Protein AF-A0A926ABP1-F1 (afdb_monomer_lite)

pLDDT: mean 72.6, std 22.2, range [27.14, 94.62]

Radius of gyration: 23.17 Å; chains: 1; bounding box: 33×65×59 Å

Sequence (121 aa):
MSLILIVIVRPTGSAVSLPTPEENACPCSASPLQTPPPAAAPPTAVPTPLPRVHDPVLAKEARVYYLFSTGRGITLHTSKDRVTWQRKGRVFAQPMPWTVAAIPGSTESYWAPDISFFNGK

Structure (mmCIF, N/CA/C/O backbone):
data_AF-A0A926ABP1-F1
#
_entry.id   AF-A0A926ABP1-F1
#
loop_
_atom_site.group_PDB
_atom_site.id
_atom_site.type_symbol
_atom_site.label_atom_id
_atom_site.label_alt_id
_atom_site.label_comp_id
_atom_site.label_asym_id
_atom_site.label_entity_id
_atom_site.label_seq_id
_atom_site.pdbx_PDB_ins_code
_atom_site.Cartn_x
_atom_site.Cartn_y
_atom_site.Cartn_z
_atom_site.occupancy
_atom_site.B_iso_or_equiv
_atom_site.auth_seq_id
_atom_site.auth_comp_id
_atom_site.auth_asym_id
_atom_site.auth_atom_id
_atom_site.pdbx_PDB_model_num
ATOM 1 N N . MET A 1 1 ? -10.493 20.189 -2.990 1.00 33.34 1 MET A N 1
ATOM 2 C CA . MET A 1 1 ? -9.545 19.099 -3.304 1.00 33.34 1 MET A CA 1
ATOM 3 C C . MET A 1 1 ? -9.909 17.893 -2.457 1.00 33.34 1 MET A C 1
ATOM 5 O O . MET A 1 1 ? -9.994 18.031 -1.245 1.00 33.34 1 MET A O 1
ATOM 9 N N . SER A 1 2 ? -10.241 16.782 -3.110 1.00 30.70 2 SER A N 1
ATOM 10 C CA . SER A 1 2 ? -10.969 15.645 -2.541 1.00 30.70 2 SER A CA 1
ATOM 11 C C . SER A 1 2 ? -10.220 14.906 -1.435 1.00 30.70 2 SER A C 1
ATOM 13 O O . SER A 1 2 ? -9.111 14.422 -1.634 1.00 30.70 2 SER A O 1
ATOM 15 N N . LEU A 1 3 ? -10.891 14.770 -0.293 1.00 29.11 3 LEU A N 1
ATOM 16 C CA . LEU A 1 3 ? -10.605 13.777 0.732 1.00 29.11 3 LEU A CA 1
ATOM 17 C C . LEU A 1 3 ? -11.424 12.527 0.372 1.00 29.11 3 LEU A C 1
ATOM 19 O O . LEU A 1 3 ? -12.650 12.577 0.430 1.00 29.11 3 LEU A O 1
ATOM 23 N N . ILE A 1 4 ? -10.782 11.427 -0.021 1.00 27.14 4 ILE A N 1
ATOM 24 C CA . ILE A 1 4 ? -11.450 10.121 -0.128 1.00 27.14 4 ILE A CA 1
ATOM 25 C C . ILE A 1 4 ? -10.743 9.180 0.843 1.00 27.14 4 ILE A C 1
ATOM 27 O O . ILE A 1 4 ? -9.696 8.614 0.558 1.00 27.14 4 ILE A O 1
ATOM 31 N N . LEU A 1 5 ? -11.319 9.086 2.039 1.00 30.33 5 LEU A N 1
ATOM 32 C CA . LEU A 1 5 ? -11.026 8.077 3.047 1.00 30.33 5 LEU A CA 1
ATOM 33 C C . LEU A 1 5 ? -12.201 7.097 3.021 1.00 30.33 5 LEU A C 1
ATOM 35 O O . LEU A 1 5 ? -13.299 7.476 3.425 1.00 30.33 5 LEU A O 1
ATOM 39 N N . ILE A 1 6 ? -11.999 5.857 2.574 1.00 38.88 6 ILE A N 1
ATOM 40 C CA . ILE A 1 6 ? -13.037 4.819 2.670 1.00 38.88 6 ILE A CA 1
ATOM 41 C C . ILE A 1 6 ? -12.504 3.666 3.518 1.00 38.88 6 ILE A C 1
ATOM 43 O O . ILE A 1 6 ? -11.770 2.794 3.068 1.00 38.88 6 ILE A O 1
ATOM 47 N N . VAL A 1 7 ? -12.888 3.701 4.795 1.00 44.06 7 VAL A N 1
ATOM 48 C CA . VAL A 1 7 ? -12.707 2.631 5.780 1.00 44.06 7 VAL A CA 1
ATOM 49 C C . VAL A 1 7 ? -13.959 1.759 5.752 1.00 44.06 7 VAL A C 1
ATOM 51 O O . VAL A 1 7 ? -15.045 2.267 6.020 1.00 44.06 7 VAL A O 1
ATOM 54 N N . ILE A 1 8 ? -13.832 0.449 5.519 1.00 43.53 8 ILE A N 1
ATOM 55 C CA . ILE A 1 8 ? -14.930 -0.500 5.764 1.00 43.53 8 ILE A CA 1
ATOM 56 C C . ILE A 1 8 ? -14.444 -1.606 6.704 1.00 43.53 8 ILE A C 1
ATOM 58 O O . ILE A 1 8 ? -13.475 -2.308 6.440 1.00 43.53 8 ILE A O 1
ATOM 62 N N . VAL A 1 9 ? -15.122 -1.704 7.849 1.00 37.72 9 VAL A N 1
ATOM 63 C CA . VAL A 1 9 ? -14.921 -2.681 8.925 1.00 37.72 9 VAL A CA 1
ATOM 64 C C . VAL A 1 9 ? -15.825 -3.887 8.665 1.00 37.72 9 VAL A C 1
ATOM 66 O O . VAL A 1 9 ? -17.013 -3.706 8.412 1.00 37.72 9 VAL A O 1
ATOM 69 N N . ARG A 1 10 ? -15.319 -5.114 8.836 1.00 39.62 10 ARG A N 1
ATOM 70 C CA . ARG A 1 10 ? -16.169 -6.285 9.107 1.00 39.62 10 ARG A CA 1
ATOM 71 C C . ARG A 1 10 ? -15.752 -6.974 10.409 1.00 39.62 10 ARG A C 1
ATOM 73 O O . ARG A 1 10 ? -14.564 -7.253 10.578 1.00 39.62 10 ARG A O 1
ATOM 80 N N . PRO A 1 11 ? -16.694 -7.249 11.329 1.00 43.41 11 PRO A N 1
ATOM 81 C CA . PRO A 1 11 ? -1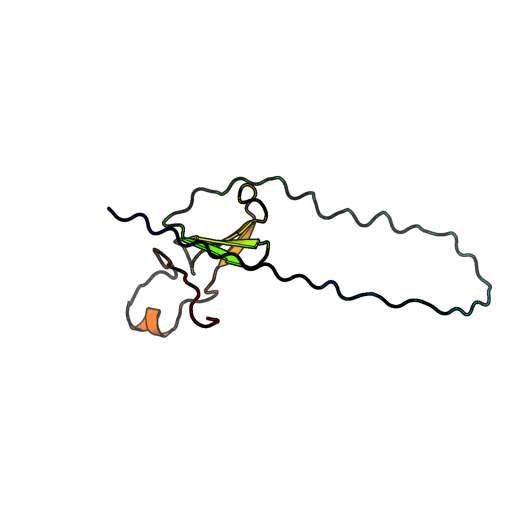6.486 -8.142 12.453 1.00 43.41 11 PRO A CA 1
ATOM 82 C C . PRO A 1 11 ? -17.096 -9.512 12.136 1.00 43.41 11 PRO A C 1
ATOM 84 O O . PRO A 1 11 ? -18.292 -9.610 11.895 1.00 43.41 11 PRO A O 1
ATOM 87 N N . THR A 1 12 ? -16.310 -10.580 12.213 1.00 40.66 12 THR A N 1
ATOM 88 C CA . THR A 1 12 ? -16.870 -11.919 12.433 1.00 40.66 12 THR A CA 1
ATOM 89 C C . THR A 1 12 ? -15.817 -12.772 13.117 1.00 40.66 12 THR A C 1
ATOM 91 O O . THR A 1 12 ? -14.788 -13.114 12.540 1.00 40.66 12 THR A O 1
ATOM 94 N N . GLY A 1 13 ? -16.044 -13.017 14.406 1.00 43.91 13 GLY A N 1
ATOM 95 C CA . GLY A 1 13 ? -15.305 -14.007 15.171 1.00 43.91 13 GLY A CA 1
ATOM 96 C C . GLY A 1 13 ? -15.822 -15.412 14.887 1.00 43.91 13 GLY A C 1
ATOM 97 O O . GLY A 1 13 ? -16.958 -15.570 14.456 1.00 43.91 13 GLY A O 1
ATOM 98 N N . SER A 1 14 ? -14.968 -16.394 15.165 1.00 35.47 14 SER A N 1
ATOM 99 C CA . SER A 1 14 ? -15.327 -17.697 15.731 1.00 35.47 14 SER A CA 1
ATOM 100 C C . SER A 1 14 ? -14.038 -18.366 16.202 1.00 35.47 14 SER A C 1
ATOM 102 O O . SER A 1 14 ? -13.133 -18.623 15.411 1.00 35.47 14 SER A O 1
ATOM 104 N N . ALA A 1 15 ? -13.931 -18.565 17.515 1.00 39.44 15 ALA A N 1
ATOM 105 C CA . ALA A 1 15 ? -12.878 -19.348 18.141 1.00 39.44 15 ALA A CA 1
ATOM 106 C C . ALA A 1 15 ? -13.201 -20.837 17.958 1.00 39.44 15 ALA A C 1
ATOM 108 O O . ALA A 1 15 ? -14.320 -21.261 18.241 1.00 39.44 15 ALA A O 1
ATOM 109 N N . VAL A 1 16 ? -12.233 -21.617 17.480 1.00 36.91 16 VAL A N 1
ATOM 110 C CA . VAL A 1 16 ? -12.331 -23.079 17.401 1.00 36.91 16 VAL A CA 1
ATOM 111 C C . VAL A 1 16 ? -11.799 -23.662 18.709 1.00 36.91 16 VAL A C 1
ATOM 113 O O . VAL A 1 16 ? -10.694 -23.336 19.138 1.00 36.91 16 VAL A O 1
ATOM 116 N N . SER A 1 17 ? -12.640 -24.471 19.353 1.00 35.88 17 SER A N 1
ATOM 117 C CA . SER A 1 17 ? -12.419 -25.122 20.646 1.00 35.88 17 SER A CA 1
ATOM 118 C C . SER A 1 17 ? -11.407 -26.271 20.548 1.00 35.88 17 SER A C 1
ATOM 120 O O . SER A 1 17 ? -11.391 -27.004 19.561 1.00 35.88 17 SER A O 1
ATOM 122 N N . LEU A 1 18 ? -10.595 -26.439 21.594 1.00 40.06 18 LEU A N 1
ATOM 123 C CA . LEU A 1 18 ? -9.693 -27.577 21.816 1.00 40.06 18 LEU A CA 1
ATOM 124 C C . LEU A 1 18 ? -10.473 -28.797 22.344 1.00 40.06 18 LEU A C 1
ATOM 126 O O . LEU A 1 18 ? -11.412 -28.599 23.118 1.00 40.06 18 LEU A O 1
ATOM 130 N N . PRO A 1 19 ? -10.040 -30.035 22.047 1.00 42.44 19 PRO A N 1
ATOM 131 C CA . PRO A 1 19 ? -10.367 -31.193 22.871 1.00 42.44 19 PRO A CA 1
ATOM 132 C C . PRO A 1 19 ? -9.176 -31.663 23.734 1.00 42.44 19 PRO A C 1
ATOM 134 O O . PRO A 1 19 ? -8.045 -31.789 23.267 1.00 42.44 19 PRO A O 1
ATOM 137 N N . THR A 1 20 ? -9.482 -31.984 24.988 1.00 38.34 20 THR A N 1
ATOM 138 C CA . THR A 1 20 ? -8.808 -32.939 25.898 1.00 38.34 20 THR A CA 1
ATOM 139 C C . THR A 1 20 ? -9.923 -33.856 26.443 1.00 38.34 20 THR A C 1
ATOM 141 O O . THR A 1 20 ? -11.088 -33.472 26.290 1.00 38.34 20 THR A O 1
ATOM 144 N N . PRO A 1 21 ? -9.669 -34.969 27.166 1.00 64.75 21 PRO A N 1
ATOM 145 C CA . PRO A 1 21 ? -8.420 -35.694 27.478 1.00 64.75 21 PRO A CA 1
ATOM 146 C C . PRO A 1 21 ? -8.552 -37.241 27.331 1.00 64.75 21 PRO A C 1
ATOM 148 O O . PRO A 1 21 ? -9.632 -37.736 27.052 1.00 64.75 21 PRO A O 1
ATOM 151 N N . GLU A 1 22 ? -7.465 -37.995 27.543 1.00 45.12 22 GLU A N 1
ATOM 152 C CA . GLU A 1 22 ? -7.414 -39.297 28.270 1.00 45.12 22 GLU A CA 1
ATOM 153 C C . GLU A 1 22 ? -5.966 -39.822 28.196 1.00 45.12 22 GLU A C 1
ATOM 155 O O . GLU A 1 22 ? -5.408 -39.970 27.113 1.00 45.12 22 GLU A O 1
ATOM 160 N N . GLU A 1 23 ? -5.189 -39.809 29.280 1.00 53.03 23 GLU A N 1
ATOM 161 C CA . GLU A 1 23 ? -5.156 -40.785 30.387 1.00 53.03 23 GLU A CA 1
ATOM 162 C C . GLU A 1 23 ? -4.665 -42.180 29.958 1.00 53.03 23 GLU A C 1
ATOM 164 O O . GLU A 1 23 ? -5.402 -42.980 29.400 1.00 53.03 23 GLU A O 1
ATOM 169 N N . ASN A 1 24 ? -3.383 -42.461 30.229 1.00 47.91 24 ASN A N 1
ATOM 170 C CA . ASN A 1 24 ? -2.931 -43.727 30.815 1.00 47.91 24 ASN A CA 1
ATOM 171 C C . ASN A 1 24 ? -1.453 -43.621 31.218 1.00 47.91 24 ASN A C 1
ATOM 173 O O . ASN A 1 24 ? -0.567 -43.392 30.395 1.00 47.91 24 ASN A O 1
ATOM 177 N N . ALA A 1 25 ? -1.204 -43.768 32.517 1.00 47.66 25 ALA A N 1
ATOM 178 C CA . ALA A 1 25 ? 0.112 -43.762 33.141 1.00 47.66 25 ALA A CA 1
ATOM 179 C C . ALA A 1 25 ? 0.621 -45.193 33.377 1.00 47.66 25 ALA A C 1
ATOM 181 O O . ALA A 1 25 ? -0.161 -46.073 33.726 1.00 47.66 25 ALA A O 1
ATOM 182 N N . CYS A 1 26 ? 1.941 -45.398 33.306 1.00 35.44 26 CYS A N 1
ATOM 183 C CA . CYS A 1 26 ? 2.683 -46.291 34.207 1.00 35.44 26 CYS A CA 1
ATOM 184 C C . CYS A 1 26 ? 4.193 -45.955 34.189 1.00 35.44 26 CYS A C 1
ATOM 186 O O . CYS A 1 26 ? 4.663 -45.341 33.231 1.00 35.44 26 CYS A O 1
ATOM 188 N N . PRO A 1 27 ? 4.938 -46.257 35.271 1.00 65.12 27 PRO A N 1
ATOM 189 C CA . PRO A 1 27 ? 5.978 -45.379 35.809 1.00 65.12 27 PRO A CA 1
ATOM 190 C C . PRO A 1 27 ? 7.403 -45.942 35.636 1.00 65.12 27 PRO A C 1
ATOM 192 O O . PRO A 1 27 ? 7.587 -47.005 35.056 1.00 65.12 27 PRO A O 1
ATOM 195 N N . CYS A 1 28 ? 8.387 -45.225 36.200 1.00 31.19 28 CYS A N 1
ATOM 196 C CA . CYS A 1 28 ? 9.825 -45.544 36.317 1.00 31.19 28 CYS A CA 1
ATOM 197 C C . CYS A 1 28 ? 10.741 -44.881 35.276 1.00 31.19 28 CYS A C 1
ATOM 199 O O . CYS A 1 28 ? 11.188 -45.503 34.323 1.00 31.19 28 CYS A O 1
ATOM 201 N N . SER A 1 29 ? 11.099 -43.619 35.522 1.00 46.38 29 SER A N 1
ATOM 202 C CA . SER A 1 29 ? 12.488 -43.223 35.811 1.00 46.38 29 SER A CA 1
ATOM 203 C C . SER A 1 29 ? 12.510 -41.709 36.036 1.00 46.38 29 SER A C 1
ATOM 205 O O . SER A 1 29 ? 12.311 -40.923 35.111 1.00 46.38 29 SER A O 1
ATOM 207 N N . ALA A 1 30 ? 12.665 -41.287 37.290 1.00 52.59 30 ALA A N 1
ATOM 208 C CA . ALA A 1 30 ? 12.714 -39.877 37.654 1.00 52.59 30 ALA A CA 1
ATOM 209 C C . ALA A 1 30 ? 14.091 -39.294 37.296 1.00 52.59 30 ALA A C 1
ATOM 211 O O . ALA A 1 30 ? 14.996 -39.260 38.128 1.00 52.59 30 ALA A O 1
ATOM 212 N N . SE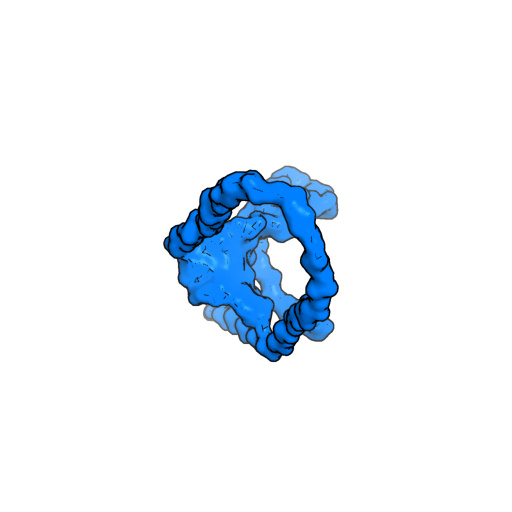R A 1 31 ? 14.244 -38.819 36.059 1.00 54.41 31 SER A N 1
ATOM 213 C CA . SER A 1 31 ? 15.266 -37.817 35.747 1.00 54.41 31 SER A CA 1
ATOM 214 C C . SER A 1 31 ? 14.839 -36.491 36.383 1.00 54.41 31 SER A C 1
ATOM 216 O O . SER A 1 31 ? 13.677 -36.106 36.225 1.00 54.41 31 SER A O 1
ATOM 218 N N . PRO A 1 32 ? 15.719 -35.774 37.105 1.00 48.28 32 PRO A N 1
ATOM 219 C CA . PRO A 1 32 ? 15.364 -34.469 37.642 1.00 48.28 32 PRO A CA 1
ATOM 220 C C . PRO A 1 32 ? 14.916 -33.548 36.502 1.00 48.28 32 PRO A C 1
ATOM 222 O O . PRO A 1 32 ? 15.598 -33.410 35.486 1.00 48.28 32 PRO A O 1
ATOM 225 N N . LEU A 1 33 ? 13.738 -32.951 36.692 1.00 42.28 33 LEU A N 1
ATOM 226 C CA . LEU A 1 33 ? 13.119 -31.949 35.833 1.00 42.28 33 LEU A CA 1
ATOM 227 C C . LEU A 1 33 ? 14.112 -30.813 35.555 1.00 42.28 33 LEU A C 1
ATOM 229 O O . LEU A 1 33 ? 14.271 -29.903 36.366 1.00 42.28 33 LEU A O 1
ATOM 233 N N . GLN A 1 34 ? 14.750 -30.825 34.386 1.00 43.97 34 GLN A N 1
ATOM 234 C CA . GLN A 1 34 ? 15.174 -29.572 33.777 1.00 43.97 34 GLN A CA 1
ATOM 235 C C . GLN A 1 34 ? 13.912 -28.926 33.227 1.00 43.97 34 GLN A C 1
ATOM 237 O O . GLN A 1 34 ? 13.438 -29.271 32.146 1.00 43.97 34 GLN A O 1
ATOM 242 N N . THR A 1 35 ? 13.339 -28.008 34.001 1.00 50.59 35 THR A N 1
ATOM 243 C CA . THR A 1 35 ? 12.401 -27.034 33.456 1.00 50.59 35 THR A CA 1
ATOM 244 C C . THR A 1 35 ? 13.114 -26.373 32.276 1.00 50.59 35 THR A C 1
ATOM 246 O O . THR A 1 35 ? 14.180 -25.785 32.493 1.00 50.59 35 THR A O 1
ATOM 249 N N . PRO A 1 36 ? 12.607 -26.477 31.032 1.00 58.78 36 PRO A N 1
ATOM 250 C CA . PRO A 1 36 ? 13.148 -25.659 29.965 1.00 58.78 36 PRO A CA 1
ATOM 251 C C . PRO A 1 36 ? 13.051 -24.206 30.447 1.00 58.78 36 PRO A C 1
ATOM 253 O O . PRO A 1 36 ? 11.992 -23.822 30.959 1.00 58.78 36 PRO A O 1
ATOM 256 N N . PRO A 1 37 ? 14.133 -23.407 30.372 1.00 59.91 37 PRO A N 1
ATOM 257 C CA . PRO A 1 37 ? 14.051 -21.990 30.694 1.00 59.91 37 PRO A CA 1
ATOM 258 C C . PRO A 1 37 ? 12.845 -21.416 29.947 1.00 59.91 37 PRO A C 1
ATOM 260 O O . PRO A 1 37 ? 12.637 -21.809 28.793 1.00 59.91 37 PRO A O 1
ATOM 263 N N . PRO A 1 38 ? 12.015 -20.570 30.589 1.00 62.38 38 PRO A N 1
ATOM 264 C CA . PRO A 1 38 ? 10.826 -20.031 29.950 1.00 62.38 38 PRO A CA 1
ATOM 265 C C . PRO A 1 38 ? 11.260 -19.492 28.596 1.00 62.38 38 PRO A C 1
ATOM 267 O O . PRO A 1 38 ? 12.126 -18.616 28.545 1.00 62.38 38 PRO A O 1
ATOM 270 N N . ALA A 1 39 ? 10.744 -20.101 27.521 1.00 62.12 39 ALA A N 1
ATOM 271 C CA . ALA A 1 39 ? 11.019 -19.672 26.163 1.00 62.12 39 ALA A CA 1
ATOM 272 C C . ALA A 1 39 ? 10.809 -18.166 26.167 1.00 62.12 39 ALA A C 1
ATOM 274 O O . ALA A 1 39 ? 9.702 -17.711 26.468 1.00 62.12 39 ALA A O 1
ATOM 275 N N . ALA A 1 40 ? 11.906 -17.425 25.992 1.00 54.66 40 ALA A N 1
ATOM 276 C CA . ALA A 1 40 ? 11.906 -15.985 26.121 1.00 54.66 40 ALA A CA 1
ATOM 277 C C . ALA A 1 40 ? 10.726 -15.478 25.301 1.00 54.66 40 ALA A C 1
ATOM 279 O O . ALA A 1 40 ? 10.645 -15.751 24.099 1.00 54.66 40 ALA A O 1
ATOM 280 N N . ALA A 1 41 ? 9.769 -14.838 25.979 1.00 52.09 41 ALA A N 1
ATOM 281 C CA . ALA A 1 41 ? 8.652 -14.210 25.305 1.00 52.09 41 ALA A CA 1
ATOM 282 C C . ALA A 1 41 ? 9.240 -13.398 24.140 1.00 52.09 41 ALA A C 1
ATOM 284 O O . ALA A 1 41 ? 10.272 -12.743 24.345 1.00 52.09 41 ALA A O 1
ATOM 285 N N . PRO A 1 42 ? 8.667 -13.479 22.922 1.00 62.31 42 PRO A N 1
ATOM 286 C CA . PRO A 1 42 ? 9.176 -12.701 21.801 1.00 62.31 42 PRO A CA 1
ATOM 287 C C . PRO A 1 42 ? 9.334 -11.258 22.284 1.00 62.31 42 PRO A C 1
ATOM 289 O O . PRO A 1 42 ? 8.436 -10.787 22.992 1.00 62.31 42 PRO A O 1
ATOM 292 N N . PRO A 1 43 ? 10.470 -10.596 21.987 1.00 56.56 43 PRO A N 1
ATOM 293 C CA . PRO A 1 43 ? 10.777 -9.286 22.540 1.00 56.56 43 PRO A CA 1
ATOM 294 C C . PRO A 1 43 ? 9.546 -8.416 22.369 1.00 56.56 43 PRO A C 1
ATOM 296 O O . PRO A 1 43 ? 9.043 -8.290 21.248 1.00 56.56 43 PRO A O 1
ATOM 299 N N . THR A 1 44 ? 9.015 -7.915 23.489 1.00 54.91 44 THR A N 1
ATOM 300 C CA . THR A 1 44 ? 7.849 -7.038 23.512 1.00 54.91 44 THR A CA 1
ATOM 301 C C . THR A 1 44 ? 8.071 -5.997 22.433 1.00 54.91 44 THR A C 1
ATOM 303 O O . THR A 1 44 ? 9.000 -5.198 22.542 1.00 54.91 44 THR A O 1
ATOM 306 N N . ALA A 1 45 ? 7.309 -6.093 21.339 1.00 56.69 45 ALA A N 1
ATOM 307 C CA . ALA A 1 45 ? 7.523 -5.255 20.175 1.00 56.69 45 ALA A CA 1
ATOM 308 C C . ALA A 1 45 ? 7.400 -3.810 20.651 1.00 56.69 45 ALA A C 1
ATOM 310 O O . ALA A 1 45 ? 6.311 -3.383 21.036 1.00 56.69 45 ALA A O 1
ATOM 311 N N . VAL A 1 46 ? 8.530 -3.101 20.704 1.00 60.75 46 VAL A N 1
ATOM 312 C CA . VAL A 1 46 ? 8.565 -1.704 21.129 1.00 60.75 46 VAL A CA 1
ATOM 313 C C . VAL A 1 46 ? 7.537 -0.965 20.274 1.00 60.75 46 VAL A C 1
ATOM 315 O O . VAL A 1 46 ? 7.571 -1.141 19.047 1.00 60.75 46 VAL A O 1
ATOM 318 N N . PRO A 1 47 ? 6.606 -0.193 20.873 1.00 61.94 47 PRO A N 1
ATOM 319 C CA . PRO A 1 47 ? 5.636 0.581 20.117 1.00 61.94 47 PRO A CA 1
ATOM 320 C C . PRO A 1 47 ? 6.399 1.481 19.152 1.00 61.94 47 PRO A C 1
ATOM 322 O O . PRO A 1 47 ? 7.022 2.456 19.560 1.00 61.94 47 PRO A O 1
ATOM 325 N N . THR A 1 48 ? 6.446 1.089 17.882 1.00 73.56 48 THR A N 1
ATOM 326 C CA . THR A 1 48 ? 7.204 1.800 16.861 1.00 73.56 48 THR A CA 1
ATOM 327 C C . THR A 1 48 ? 6.221 2.718 16.150 1.00 73.56 48 THR A C 1
ATOM 329 O O . THR A 1 48 ? 5.291 2.213 15.506 1.00 73.56 48 THR A O 1
ATOM 332 N N . PRO A 1 49 ? 6.375 4.049 16.283 1.00 82.06 49 PRO A N 1
ATOM 333 C CA . PRO A 1 49 ? 5.588 4.995 15.510 1.00 82.06 49 PRO A CA 1
ATOM 334 C C . PRO A 1 49 ? 5.767 4.720 14.019 1.00 82.06 49 PRO A C 1
ATOM 336 O O . PRO A 1 49 ? 6.830 4.268 13.586 1.00 82.06 49 PRO A O 1
ATOM 339 N N . LEU A 1 50 ? 4.738 5.003 13.220 1.00 83.94 50 LEU A N 1
ATOM 340 C CA . LEU A 1 50 ? 4.849 4.865 11.772 1.00 83.94 50 LEU A CA 1
ATOM 341 C C . LEU A 1 50 ? 6.010 5.743 11.263 1.00 83.94 50 LEU A C 1
ATOM 343 O O . LEU A 1 50 ? 6.009 6.947 11.536 1.00 83.94 50 LEU A O 1
ATOM 347 N N . PRO A 1 51 ? 6.989 5.189 10.522 1.00 82.94 51 PRO A N 1
ATOM 348 C CA . PRO A 1 51 ? 8.000 6.011 9.871 1.00 82.94 51 PRO A CA 1
ATOM 349 C C . PRO A 1 51 ? 7.341 6.943 8.846 1.00 82.94 51 PRO A C 1
ATOM 351 O O . PRO A 1 51 ? 6.212 6.720 8.413 1.00 82.94 51 PRO A O 1
ATOM 354 N N . ARG A 1 52 ? 8.045 7.995 8.419 1.00 86.75 52 ARG A N 1
ATOM 355 C CA . ARG A 1 52 ? 7.542 8.889 7.365 1.00 86.75 52 ARG A CA 1
ATOM 356 C C . ARG A 1 52 ? 7.218 8.072 6.105 1.00 86.75 52 ARG A C 1
ATOM 358 O O . ARG A 1 52 ? 8.105 7.441 5.536 1.00 86.75 52 ARG A O 1
ATOM 365 N N . VAL A 1 53 ? 5.955 8.096 5.685 1.00 90.38 53 VAL A N 1
ATOM 366 C CA . VAL A 1 53 ? 5.453 7.429 4.474 1.00 90.38 53 VAL A CA 1
ATOM 367 C C . VAL A 1 53 ? 4.984 8.463 3.453 1.00 90.38 53 VAL A C 1
ATOM 369 O O . VAL A 1 53 ? 4.530 9.542 3.829 1.00 90.38 53 VAL A O 1
ATOM 372 N N . HIS A 1 54 ? 5.083 8.116 2.171 1.00 92.44 54 HIS A N 1
ATOM 373 C CA . HIS A 1 54 ? 4.573 8.913 1.055 1.00 92.44 54 HIS A CA 1
ATOM 374 C C . HIS A 1 54 ? 3.359 8.225 0.430 1.00 92.44 54 HIS A C 1
ATOM 376 O O . HIS A 1 54 ? 3.355 7.001 0.296 1.00 92.44 54 HIS A O 1
ATOM 382 N N . ASP A 1 55 ? 2.346 9.023 0.092 1.00 92.56 55 ASP A N 1
ATOM 383 C CA . ASP A 1 55 ? 1.079 8.603 -0.523 1.00 92.56 55 ASP A CA 1
ATOM 384 C C . ASP A 1 55 ? 0.440 7.387 0.174 1.00 92.56 55 ASP A C 1
ATOM 386 O O . ASP A 1 55 ? 0.346 6.302 -0.406 1.00 92.56 55 ASP A O 1
ATOM 390 N N . PRO A 1 56 ? 0.073 7.516 1.464 1.00 92.62 56 PRO A N 1
ATOM 391 C CA . PRO A 1 56 ? -0.509 6.411 2.204 1.00 92.62 56 PRO A CA 1
ATOM 392 C C . PRO A 1 56 ? -1.945 6.127 1.763 1.00 92.62 56 PRO A C 1
ATOM 394 O O . PRO A 1 56 ? -2.778 7.032 1.711 1.00 92.62 56 PRO A O 1
ATOM 397 N N . VAL A 1 57 ? -2.260 4.846 1.606 1.00 93.94 57 VAL A N 1
ATOM 398 C CA . VAL A 1 57 ? -3.635 4.343 1.572 1.00 93.94 57 VAL A CA 1
ATOM 399 C C . VAL A 1 57 ? -3.822 3.275 2.645 1.00 93.94 57 VAL A C 1
ATOM 401 O O . VAL A 1 57 ? -2.898 2.524 2.973 1.00 93.94 57 VAL A O 1
ATOM 404 N N . LEU A 1 58 ? -5.013 3.232 3.240 1.00 93.38 58 LEU A N 1
ATOM 405 C CA . LEU A 1 58 ? -5.313 2.396 4.394 1.00 93.38 58 LEU A CA 1
ATOM 406 C C . LEU A 1 58 ? -6.490 1.464 4.111 1.00 93.38 58 LEU A C 1
ATOM 408 O O . LEU A 1 58 ? -7.574 1.922 3.764 1.00 93.38 58 LEU A O 1
ATOM 412 N N . ALA A 1 59 ? -6.300 0.177 4.379 1.00 93.25 59 ALA A N 1
ATOM 413 C CA . ALA A 1 59 ? -7.364 -0.814 4.454 1.00 93.25 59 ALA A CA 1
ATOM 414 C C . ALA A 1 59 ? -7.429 -1.424 5.857 1.00 93.25 59 ALA A C 1
ATOM 416 O O . ALA A 1 59 ? -6.474 -1.374 6.638 1.00 93.25 59 ALA A O 1
ATOM 417 N N . LYS A 1 60 ? -8.570 -2.019 6.194 1.00 92.38 60 LYS A N 1
ATOM 418 C CA . LYS A 1 60 ? -8.743 -2.755 7.443 1.00 92.38 60 LYS A CA 1
ATOM 419 C C . LYS A 1 60 ? -9.414 -4.084 7.153 1.00 92.38 60 LYS A C 1
ATOM 421 O O . LYS A 1 60 ? -10.520 -4.111 6.627 1.00 92.38 60 LYS A O 1
ATOM 426 N N . GLU A 1 61 ? -8.781 -5.163 7.585 1.00 91.56 61 GLU A N 1
ATOM 427 C CA . GLU A 1 61 ? -9.367 -6.497 7.567 1.00 91.56 61 GLU A CA 1
ATOM 428 C C . GLU A 1 61 ? -9.440 -7.018 9.005 1.00 91.56 61 GLU A C 1
ATOM 430 O O . GLU A 1 61 ? -8.447 -7.051 9.737 1.00 91.56 61 GLU A O 1
ATOM 435 N N . ALA A 1 62 ? -10.651 -7.365 9.448 1.00 89.69 62 ALA A N 1
ATOM 436 C CA . ALA A 1 62 ? -10.947 -7.767 10.822 1.00 89.69 62 ALA A CA 1
ATOM 437 C C . ALA A 1 62 ? -10.381 -6.789 11.882 1.00 89.69 62 ALA A C 1
ATOM 439 O O . ALA A 1 62 ? -10.909 -5.690 12.080 1.00 89.69 62 ALA A O 1
ATOM 440 N N . ARG A 1 63 ? -9.317 -7.188 12.593 1.00 90.50 63 ARG A N 1
ATOM 441 C CA . ARG A 1 63 ? -8.652 -6.403 13.655 1.00 90.50 63 ARG A CA 1
ATOM 442 C C . ARG A 1 63 ? -7.294 -5.827 13.235 1.00 90.50 63 ARG A C 1
ATOM 444 O O . ARG A 1 63 ? -6.579 -5.308 14.089 1.00 90.50 63 ARG A O 1
ATOM 451 N N . VAL A 1 64 ? -6.929 -5.927 11.959 1.00 92.62 64 VAL A N 1
ATOM 452 C CA . VAL A 1 64 ? -5.632 -5.477 11.443 1.00 92.62 64 VAL A CA 1
ATOM 453 C C . VAL A 1 64 ? -5.842 -4.364 10.421 1.00 92.62 64 VAL A C 1
ATOM 455 O O . VAL A 1 64 ? -6.666 -4.459 9.515 1.00 92.62 64 VAL A O 1
ATOM 458 N N . TYR A 1 65 ? -5.091 -3.285 10.594 1.00 93.94 65 TYR A N 1
ATOM 459 C CA . TYR A 1 65 ? -4.948 -2.194 9.646 1.00 93.94 65 TYR A CA 1
ATOM 460 C C . TYR A 1 65 ? -3.761 -2.484 8.739 1.00 93.94 65 TYR A C 1
ATOM 462 O O . TYR A 1 65 ? -2.688 -2.834 9.230 1.00 93.94 65 TYR A O 1
ATOM 470 N N . TYR A 1 66 ? -3.953 -2.301 7.441 1.00 94.00 66 TYR A N 1
ATOM 471 C CA . TYR A 1 66 ? -2.955 -2.468 6.396 1.00 94.00 66 TYR A CA 1
ATOM 472 C C . TYR A 1 66 ? -2.737 -1.111 5.751 1.00 94.00 66 TYR A C 1
ATOM 474 O O . TYR A 1 66 ? -3.680 -0.494 5.262 1.00 94.00 66 TYR A O 1
ATOM 482 N N . LEU A 1 67 ? -1.502 -0.640 5.779 1.00 94.25 67 LEU A N 1
ATOM 483 C CA . LEU A 1 67 ? -1.092 0.614 5.178 1.00 94.25 67 LEU A CA 1
ATOM 484 C C . LEU A 1 67 ? -0.174 0.308 4.003 1.00 94.25 67 LEU A C 1
ATOM 486 O O . LEU A 1 67 ? 0.889 -0.295 4.184 1.00 94.25 67 LEU A O 1
ATOM 490 N N . PHE A 1 68 ? -0.585 0.764 2.830 1.00 94.62 68 PHE A N 1
ATOM 491 C CA . PHE A 1 68 ? 0.185 0.678 1.602 1.00 94.62 68 PHE A CA 1
ATOM 492 C C . PHE A 1 68 ? 0.719 2.065 1.268 1.00 94.62 68 PHE A C 1
ATOM 494 O O . PHE A 1 68 ? 0.019 3.062 1.442 1.00 94.62 68 PHE A O 1
ATOM 501 N N . SER A 1 69 ? 1.968 2.140 0.827 1.00 93.44 69 SER A N 1
ATOM 502 C CA . SER A 1 69 ? 2.606 3.413 0.496 1.00 93.44 69 SER A CA 1
ATOM 503 C C . SER A 1 69 ? 3.595 3.289 -0.656 1.00 93.44 69 SER A C 1
ATOM 505 O O . SER A 1 69 ? 4.066 2.192 -0.991 1.00 93.44 69 SER A O 1
ATOM 507 N N . THR A 1 70 ? 3.927 4.438 -1.246 1.00 92.19 70 THR A N 1
ATOM 508 C CA . THR A 1 70 ? 4.930 4.566 -2.307 1.00 92.19 70 THR A CA 1
ATOM 509 C C . THR A 1 70 ? 6.269 3.944 -1.887 1.00 92.19 70 THR A C 1
ATOM 511 O O . THR A 1 70 ? 6.736 4.107 -0.755 1.00 92.19 70 THR A O 1
ATOM 514 N N . GLY A 1 71 ? 6.897 3.209 -2.807 1.00 89.88 71 GLY A N 1
ATOM 515 C CA . GLY A 1 71 ? 8.211 2.593 -2.616 1.00 89.88 71 GLY A CA 1
ATOM 516 C C . GLY A 1 71 ? 8.441 1.358 -3.489 1.00 89.88 71 GLY A C 1
ATOM 517 O O . GLY A 1 71 ? 7.598 0.969 -4.302 1.00 89.88 71 GLY A O 1
ATOM 518 N N . ARG A 1 72 ? 9.594 0.701 -3.299 1.00 89.25 72 ARG A N 1
ATOM 519 C CA . ARG A 1 72 ? 9.965 -0.517 -4.044 1.00 89.25 72 ARG A CA 1
ATOM 520 C C . ARG A 1 72 ? 8.952 -1.638 -3.803 1.00 89.25 72 ARG A C 1
ATOM 522 O O . ARG A 1 72 ? 8.899 -2.195 -2.707 1.00 89.25 72 ARG A O 1
ATOM 529 N N . GLY A 1 73 ? 8.186 -1.985 -4.835 1.00 88.06 73 GLY A N 1
ATOM 530 C CA . GLY A 1 73 ? 7.157 -3.023 -4.777 1.00 88.06 73 GLY A CA 1
ATOM 531 C C . GLY A 1 73 ? 5.907 -2.682 -3.954 1.00 88.06 73 GLY A C 1
ATOM 532 O O . GLY A 1 73 ? 5.222 -3.620 -3.563 1.00 88.06 73 GLY A O 1
ATOM 533 N N . ILE A 1 74 ? 5.618 -1.398 -3.681 1.00 92.00 74 ILE A N 1
ATOM 534 C CA . ILE A 1 74 ? 4.594 -0.913 -2.723 1.00 92.00 74 ILE A CA 1
ATOM 535 C C . ILE A 1 74 ? 4.877 -1.389 -1.295 1.00 92.00 74 ILE A C 1
ATOM 537 O O . ILE A 1 74 ? 4.758 -2.571 -0.978 1.00 92.00 74 ILE A O 1
ATOM 541 N N . THR A 1 75 ? 5.239 -0.467 -0.404 1.00 92.94 75 THR A N 1
ATOM 542 C CA . THR A 1 75 ? 5.604 -0.819 0.976 1.00 92.94 75 THR A CA 1
ATOM 543 C C . THR A 1 75 ? 4.360 -1.148 1.795 1.00 92.94 75 THR A C 1
ATOM 545 O O . THR A 1 75 ? 3.385 -0.403 1.755 1.00 92.94 75 THR A O 1
ATOM 548 N N . LEU A 1 76 ? 4.417 -2.228 2.580 1.00 93.56 76 LEU A N 1
ATOM 549 C CA . LEU A 1 76 ? 3.325 -2.684 3.438 1.00 93.56 76 LEU A CA 1
ATOM 550 C C . LEU A 1 76 ? 3.683 -2.569 4.922 1.00 93.56 76 LEU A C 1
ATOM 552 O O . LEU A 1 76 ? 4.633 -3.203 5.405 1.00 93.56 76 LEU A O 1
ATOM 556 N N . HIS A 1 77 ? 2.859 -1.829 5.658 1.00 93.81 77 HIS A N 1
ATOM 557 C CA . HIS A 1 77 ? 2.859 -1.805 7.117 1.00 93.81 77 HIS A CA 1
ATOM 558 C C . HIS A 1 77 ? 1.541 -2.343 7.665 1.00 93.81 77 HIS A C 1
ATOM 560 O O . HIS A 1 77 ? 0.484 -2.160 7.068 1.00 93.81 77 HIS A O 1
ATOM 566 N N . THR A 1 78 ? 1.599 -2.976 8.833 1.00 93.31 78 THR A N 1
ATOM 567 C CA . THR A 1 78 ? 0.408 -3.430 9.553 1.00 93.31 78 THR A CA 1
ATOM 568 C C . THR A 1 78 ? 0.375 -2.901 10.969 1.00 93.31 78 THR A C 1
ATOM 570 O O . THR A 1 78 ? 1.418 -2.795 11.616 1.00 93.31 78 THR A O 1
ATOM 573 N N . SER A 1 79 ? -0.823 -2.643 11.472 1.00 93.19 79 SER A N 1
ATOM 574 C CA . SER A 1 79 ? -1.052 -2.203 12.844 1.00 93.19 79 SER A CA 1
ATOM 575 C C . SER A 1 79 ? -2.337 -2.812 13.401 1.00 93.19 79 SER A C 1
ATOM 577 O O . SER A 1 79 ? -3.263 -3.106 12.651 1.00 93.19 79 SER A O 1
ATOM 579 N N . LYS A 1 80 ? -2.416 -3.004 14.720 1.00 93.12 80 LYS A N 1
ATOM 580 C CA . LYS A 1 80 ? -3.662 -3.396 15.410 1.00 93.12 80 LYS A CA 1
ATOM 581 C C . LYS A 1 80 ? -4.377 -2.201 16.051 1.00 93.12 80 LYS A C 1
ATOM 583 O O . LYS A 1 80 ? -5.587 -2.246 16.250 1.00 93.12 80 LYS A O 1
ATOM 588 N N . ASP A 1 81 ? -3.643 -1.135 16.349 1.00 90.44 81 ASP A N 1
ATOM 589 C CA . ASP A 1 81 ? -4.070 0.013 17.160 1.00 90.44 81 ASP A CA 1
ATOM 590 C C . ASP A 1 81 ? -4.020 1.356 16.398 1.00 90.44 81 ASP A C 1
ATOM 592 O O . ASP A 1 81 ? -4.515 2.360 16.902 1.00 90.44 81 ASP A O 1
ATOM 596 N N . ARG A 1 82 ? -3.491 1.369 15.163 1.00 89.00 82 ARG A N 1
ATOM 597 C CA . ARG A 1 82 ? -3.174 2.549 14.325 1.00 89.00 82 ARG A CA 1
ATOM 5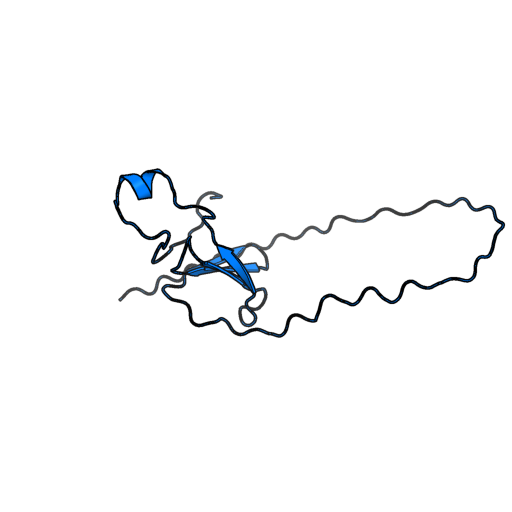98 C C . ARG A 1 82 ? -2.061 3.446 14.875 1.00 89.00 82 ARG A C 1
ATOM 600 O O . ARG A 1 82 ? -1.780 4.486 14.284 1.00 89.00 82 ARG A O 1
ATOM 607 N N . VAL A 1 83 ? -1.413 3.046 15.964 1.00 89.75 83 VAL A N 1
ATOM 608 C CA . VAL A 1 83 ? -0.354 3.819 16.631 1.00 89.75 83 VAL A CA 1
ATOM 609 C C . VAL A 1 83 ? 0.983 3.112 16.463 1.00 89.75 83 VAL A C 1
ATOM 611 O O . VAL A 1 83 ? 1.967 3.728 16.057 1.00 89.75 83 VAL A O 1
ATOM 614 N N . THR A 1 84 ? 0.992 1.805 16.701 1.00 91.00 84 THR A N 1
ATOM 615 C CA . THR A 1 84 ? 2.149 0.931 16.565 1.00 91.00 84 THR A CA 1
ATOM 616 C C . THR A 1 84 ? 2.127 0.267 15.202 1.00 91.00 84 THR A C 1
ATOM 618 O O . THR A 1 84 ? 1.196 -0.480 14.882 1.00 91.00 84 THR A O 1
ATOM 621 N N . TRP A 1 85 ? 3.166 0.489 14.404 1.00 91.75 85 TRP A N 1
ATOM 622 C CA . TRP A 1 85 ? 3.239 -0.031 13.044 1.00 91.75 85 TRP A CA 1
ATOM 623 C C . TRP A 1 85 ? 4.404 -0.994 12.879 1.00 91.75 85 TRP A C 1
ATOM 625 O O . TRP A 1 85 ? 5.522 -0.745 13.318 1.00 91.75 85 TRP A O 1
ATOM 635 N N . GLN A 1 86 ? 4.131 -2.107 12.209 1.00 92.19 86 GLN A N 1
ATOM 636 C CA . GLN A 1 86 ? 5.119 -3.123 11.873 1.00 92.19 86 GLN A CA 1
ATOM 637 C C . GLN A 1 86 ? 5.269 -3.185 10.361 1.00 92.19 86 GLN A C 1
ATOM 639 O O . GLN A 1 86 ? 4.284 -3.380 9.645 1.00 92.19 86 GLN A O 1
ATOM 644 N N . ARG A 1 87 ? 6.498 -3.054 9.864 1.00 91.94 87 ARG A N 1
ATOM 645 C CA . ARG A 1 87 ? 6.787 -3.254 8.443 1.00 91.94 87 ARG A CA 1
ATOM 646 C C . ARG A 1 87 ? 6.694 -4.745 8.120 1.00 91.94 87 ARG A C 1
ATOM 648 O O . ARG A 1 87 ? 7.472 -5.535 8.645 1.00 91.94 87 ARG A O 1
ATOM 655 N N . LYS A 1 88 ? 5.744 -5.128 7.265 1.00 90.31 88 LYS A N 1
ATOM 656 C CA . LYS A 1 88 ? 5.551 -6.525 6.837 1.00 90.31 88 LYS A CA 1
ATOM 657 C C . LYS A 1 88 ? 6.313 -6.866 5.565 1.00 90.31 88 LYS A C 1
ATOM 659 O O . LYS A 1 88 ? 6.654 -8.025 5.369 1.00 90.31 88 LYS A O 1
ATOM 664 N N . GLY A 1 89 ? 6.611 -5.871 4.731 1.00 90.94 89 GLY A N 1
ATOM 665 C CA . GLY A 1 89 ? 7.380 -6.071 3.508 1.00 90.94 89 GLY A CA 1
ATOM 666 C C . GLY A 1 89 ? 6.877 -5.191 2.376 1.00 90.94 89 GLY A C 1
ATOM 667 O O . GLY A 1 89 ? 6.719 -3.982 2.554 1.00 90.94 89 GLY A O 1
ATOM 668 N N . ARG A 1 90 ? 6.659 -5.811 1.216 1.00 91.88 90 ARG A N 1
ATOM 669 C CA . ARG A 1 90 ? 6.175 -5.176 -0.011 1.00 91.88 90 ARG A CA 1
ATOM 670 C C . ARG A 1 90 ? 5.146 -6.063 -0.708 1.00 91.88 90 ARG A C 1
ATOM 672 O O . ARG A 1 90 ? 5.222 -7.280 -0.555 1.00 91.88 90 ARG A O 1
ATOM 679 N N . VAL A 1 91 ? 4.214 -5.468 -1.448 1.00 91.25 91 VAL A N 1
ATOM 680 C CA . VAL A 1 91 ? 3.166 -6.206 -2.181 1.00 91.25 91 VAL A CA 1
ATOM 681 C C . VAL A 1 91 ? 3.776 -7.010 -3.327 1.00 91.25 91 VAL A C 1
ATOM 683 O O . VAL A 1 91 ? 3.495 -8.195 -3.481 1.00 91.25 91 VAL A O 1
ATOM 686 N N . PHE A 1 92 ? 4.673 -6.387 -4.091 1.00 89.62 92 PHE A N 1
ATOM 687 C CA . PHE A 1 92 ? 5.371 -7.022 -5.202 1.00 89.62 92 PHE A CA 1
ATOM 688 C C . PHE A 1 92 ? 6.811 -7.345 -4.815 1.00 89.62 92 PHE A C 1
ATOM 690 O O . PHE A 1 92 ? 7.638 -6.455 -4.605 1.00 89.62 92 PHE A O 1
ATOM 697 N N . ALA A 1 93 ? 7.129 -8.637 -4.726 1.00 88.12 93 ALA A N 1
ATOM 698 C CA . ALA A 1 93 ? 8.476 -9.105 -4.403 1.00 88.12 93 ALA A CA 1
ATOM 699 C C . ALA A 1 93 ? 9.468 -8.964 -5.570 1.00 88.12 93 ALA A C 1
ATOM 701 O O . ALA A 1 93 ? 10.677 -8.951 -5.341 1.00 88.12 93 ALA A O 1
ATOM 702 N N . GLN A 1 94 ? 8.970 -8.872 -6.799 1.00 87.06 94 GLN A N 1
ATOM 703 C CA . GLN A 1 94 ? 9.732 -8.685 -8.030 1.00 87.06 94 GLN A CA 1
ATOM 704 C C . GLN A 1 94 ? 8.979 -7.677 -8.908 1.00 87.06 94 GLN A C 1
ATOM 706 O O . GLN A 1 94 ? 7.749 -7.598 -8.804 1.00 87.06 94 GLN A O 1
ATOM 711 N N . PRO A 1 95 ? 9.676 -6.906 -9.756 1.00 84.94 95 PRO A N 1
ATOM 712 C CA . PRO A 1 95 ? 9.013 -6.074 -10.751 1.00 84.94 95 PRO A CA 1
ATOM 713 C C . PRO A 1 95 ? 8.164 -6.934 -11.696 1.00 84.94 95 PRO A C 1
ATOM 715 O O . PRO A 1 95 ? 8.562 -8.025 -12.107 1.00 84.94 95 PRO A O 1
ATOM 718 N N . MET A 1 96 ? 6.971 -6.447 -12.035 1.00 82.94 96 MET A N 1
ATOM 719 C CA . MET A 1 96 ? 6.078 -7.153 -12.954 1.00 82.94 96 MET A CA 1
ATOM 720 C C . MET A 1 96 ? 6.648 -7.127 -14.385 1.00 82.94 96 MET A C 1
ATOM 722 O O . MET A 1 96 ? 7.014 -6.046 -14.856 1.00 82.94 96 MET A O 1
ATOM 726 N N . PRO A 1 97 ? 6.674 -8.263 -15.118 1.00 86.25 97 PRO A N 1
ATOM 727 C CA . PRO A 1 97 ? 7.310 -8.342 -16.438 1.00 86.25 97 PRO A CA 1
ATOM 728 C C . PRO A 1 97 ? 6.785 -7.323 -17.454 1.00 86.25 97 PRO A C 1
ATOM 730 O O . PRO A 1 97 ? 7.560 -6.718 -18.191 1.00 86.25 97 PRO A O 1
ATOM 733 N N . TRP A 1 98 ? 5.470 -7.081 -17.463 1.00 86.38 98 TRP A N 1
ATOM 734 C CA . TRP A 1 98 ? 4.858 -6.118 -18.378 1.00 86.38 98 TRP A CA 1
ATOM 735 C C . TRP A 1 98 ? 5.293 -4.677 -18.081 1.00 86.38 98 TRP A C 1
ATOM 737 O O . TRP A 1 98 ? 5.432 -3.887 -19.007 1.00 86.38 98 TRP A O 1
ATOM 747 N N . THR A 1 99 ? 5.540 -4.326 -16.813 1.00 84.44 99 THR A N 1
ATOM 748 C CA . THR A 1 99 ? 5.967 -2.971 -16.436 1.00 84.44 99 THR A CA 1
ATOM 749 C C . THR A 1 99 ? 7.368 -2.690 -16.961 1.00 84.44 99 THR A C 1
ATOM 751 O O . THR A 1 99 ? 7.607 -1.618 -17.506 1.00 84.44 99 THR A O 1
ATOM 754 N N . VAL A 1 100 ? 8.264 -3.677 -16.860 1.00 85.31 100 VAL A N 1
ATOM 755 C CA . VAL A 1 100 ? 9.639 -3.580 -17.373 1.00 85.31 100 VAL A CA 1
ATOM 756 C C . VAL A 1 100 ? 9.646 -3.417 -18.894 1.00 85.31 100 VAL A C 1
ATOM 758 O O . VAL A 1 100 ? 10.438 -2.645 -19.427 1.00 85.31 100 VAL A O 1
ATOM 761 N N . ALA A 1 101 ? 8.745 -4.114 -19.592 1.00 87.12 101 ALA A N 1
ATOM 762 C CA . ALA A 1 101 ? 8.603 -3.995 -21.040 1.00 87.12 101 ALA A CA 1
ATOM 763 C C . ALA A 1 101 ? 7.991 -2.648 -21.467 1.00 87.12 101 ALA A C 1
ATOM 765 O O . ALA A 1 101 ? 8.445 -2.047 -22.436 1.00 87.12 101 ALA A O 1
ATOM 766 N N . ALA A 1 102 ? 6.967 -2.174 -20.752 1.00 88.75 102 ALA A N 1
ATOM 767 C CA . ALA A 1 102 ? 6.252 -0.944 -21.088 1.00 88.75 102 ALA A CA 1
ATOM 768 C C . ALA A 1 102 ? 7.036 0.328 -20.735 1.00 88.75 102 ALA A C 1
ATOM 770 O O . ALA A 1 102 ? 6.877 1.351 -21.399 1.00 88.75 102 ALA A O 1
ATOM 771 N N . ILE A 1 103 ? 7.868 0.279 -19.691 1.00 85.06 103 ILE A N 1
ATOM 772 C CA . ILE A 1 103 ? 8.638 1.422 -19.196 1.00 85.06 103 ILE A CA 1
ATOM 773 C C . ILE A 1 103 ? 10.113 1.003 -19.089 1.00 85.06 103 ILE A C 1
ATOM 775 O O . ILE A 1 103 ? 10.587 0.642 -18.007 1.00 85.06 103 ILE A O 1
ATOM 779 N N . PRO A 1 104 ? 10.868 1.042 -20.201 1.00 83.00 104 PRO A N 1
ATOM 780 C CA . PRO A 1 104 ? 12.294 0.744 -20.186 1.00 83.00 104 PRO A CA 1
ATOM 781 C C . PRO A 1 104 ? 13.033 1.665 -19.206 1.00 83.00 104 PRO A C 1
ATOM 783 O O . PRO A 1 104 ? 12.902 2.886 -19.265 1.00 83.00 104 PRO A O 1
ATOM 786 N N . GLY A 1 105 ? 13.796 1.079 -18.281 1.00 80.00 105 GLY A N 1
ATOM 787 C CA . GLY A 1 105 ? 14.483 1.827 -17.221 1.00 80.00 105 GLY A CA 1
ATOM 788 C C . GLY A 1 105 ? 13.623 2.130 -15.990 1.00 80.00 105 GLY A C 1
ATOM 789 O O . GLY A 1 105 ? 14.081 2.845 -15.097 1.00 80.00 105 GLY A O 1
ATOM 790 N N . SER A 1 106 ? 12.404 1.581 -15.895 1.00 76.00 106 SER A N 1
ATOM 791 C CA . SER A 1 106 ? 11.601 1.694 -14.679 1.00 76.00 106 SER A CA 1
ATOM 792 C C . SER A 1 106 ? 12.365 1.140 -13.483 1.00 76.00 106 SER A C 1
ATOM 794 O O . SER A 1 106 ? 12.818 -0.008 -13.488 1.00 76.00 106 SER A O 1
ATOM 796 N N . THR A 1 107 ? 12.453 1.938 -12.427 1.00 69.50 107 THR A N 1
ATOM 797 C CA . THR A 1 107 ? 12.859 1.424 -11.124 1.00 69.50 107 T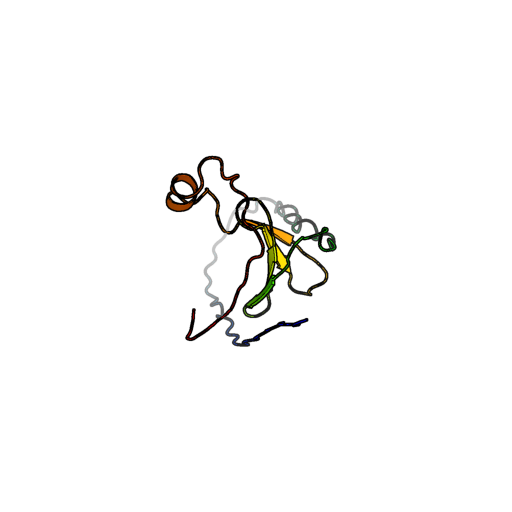HR A CA 1
ATOM 798 C C . THR A 1 107 ? 11.735 0.537 -10.593 1.00 69.50 107 THR A C 1
ATOM 800 O O . THR A 1 107 ? 10.565 0.783 -10.867 1.00 69.50 107 THR A O 1
ATOM 803 N N . GLU A 1 108 ? 12.051 -0.496 -9.811 1.00 82.00 108 GLU A N 1
ATOM 804 C CA . GLU A 1 108 ? 11.067 -1.399 -9.175 1.00 82.00 108 GLU A CA 1
ATOM 805 C C . GLU A 1 108 ? 10.151 -0.688 -8.145 1.00 82.00 108 GLU A C 1
ATOM 807 O O . GLU A 1 108 ? 9.598 -1.316 -7.238 1.00 82.00 108 GLU A O 1
ATOM 812 N N . SER A 1 109 ? 10.077 0.642 -8.202 1.00 85.81 109 SER A N 1
ATOM 813 C CA . SER A 1 109 ? 9.328 1.521 -7.326 1.00 85.81 109 SER A CA 1
ATOM 814 C C . SER A 1 109 ? 7.983 1.855 -7.946 1.00 85.81 109 SER A C 1
ATOM 816 O O . SER A 1 109 ? 7.896 2.359 -9.061 1.00 85.81 109 SER A O 1
ATOM 818 N N . TYR A 1 110 ? 6.938 1.608 -7.170 1.00 89.88 110 TYR A N 1
ATOM 819 C CA . TYR A 1 110 ? 5.565 1.930 -7.521 1.00 89.88 110 TYR A CA 1
ATOM 820 C C . TYR A 1 110 ? 5.059 3.031 -6.585 1.00 89.88 110 TYR A C 1
ATOM 822 O O . TYR A 1 110 ? 5.605 3.233 -5.494 1.00 89.88 110 TYR A O 1
ATOM 830 N N . TRP A 1 111 ? 4.049 3.770 -7.029 1.00 92.25 111 TRP A N 1
ATOM 831 C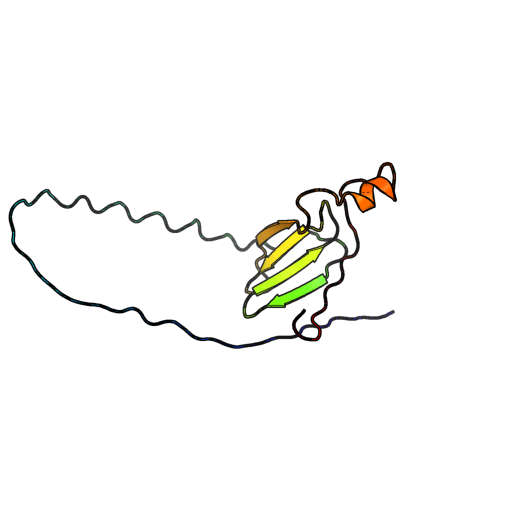 CA . TRP A 1 111 ? 3.692 5.077 -6.490 1.00 92.25 111 TRP A CA 1
ATOM 832 C C . TRP A 1 111 ? 2.180 5.237 -6.384 1.00 92.25 111 TRP A C 1
ATOM 834 O O . TRP A 1 111 ? 1.450 4.653 -7.182 1.00 92.25 111 TRP A O 1
ATOM 844 N N . ALA A 1 112 ? 1.757 6.003 -5.373 1.00 92.44 112 ALA A N 1
ATOM 845 C CA . ALA A 1 112 ? 0.369 6.361 -5.085 1.00 92.44 112 ALA A CA 1
ATOM 846 C C . ALA A 1 112 ? -0.606 5.167 -5.166 1.00 92.44 112 ALA A C 1
ATOM 848 O O . ALA A 1 112 ? -1.496 5.152 -6.019 1.00 92.44 112 ALA A O 1
ATOM 849 N N . PRO A 1 113 ? -0.423 4.136 -4.319 1.00 92.94 113 PRO A N 1
ATOM 850 C CA . PRO A 1 113 ? -1.344 3.010 -4.293 1.00 92.94 113 PRO A CA 1
ATOM 851 C C . PRO A 1 113 ? -2.755 3.453 -3.895 1.00 92.94 113 PRO A C 1
ATOM 853 O O . PRO A 1 113 ? -2.924 4.324 -3.045 1.00 92.94 113 PRO A O 1
ATOM 856 N N . ASP A 1 114 ? -3.751 2.766 -4.447 1.00 94.50 114 ASP A N 1
ATOM 857 C CA . ASP A 1 114 ? -5.142 2.831 -4.007 1.00 94.50 114 ASP A CA 1
ATOM 858 C C . ASP A 1 114 ? -5.642 1.419 -3.676 1.00 94.50 114 ASP A C 1
ATOM 860 O O . ASP A 1 114 ? -5.198 0.437 -4.280 1.00 94.50 114 ASP A O 1
ATOM 864 N N . ILE A 1 115 ? -6.530 1.304 -2.689 1.00 93.38 115 ILE A N 1
ATOM 865 C CA . ILE A 1 115 ? -7.133 0.028 -2.300 1.00 93.38 115 ILE A CA 1
ATOM 866 C C . ILE A 1 115 ? -8.603 0.229 -1.952 1.00 93.38 115 ILE A C 1
ATOM 868 O O . ILE A 1 115 ? -8.970 1.076 -1.139 1.00 93.38 115 ILE A O 1
ATOM 872 N N . SER A 1 116 ? -9.448 -0.604 -2.547 1.00 91.31 116 SER A N 1
ATOM 873 C CA . SER A 1 116 ? -10.878 -0.667 -2.277 1.00 91.31 116 SER A CA 1
ATOM 874 C C . SER A 1 116 ? -11.325 -2.123 -2.243 1.00 91.31 116 SER A C 1
ATOM 876 O O . SER A 1 116 ? -10.638 -2.998 -2.763 1.00 91.31 116 SER A O 1
ATOM 878 N N . PHE A 1 117 ? -12.453 -2.378 -1.583 1.00 89.81 117 PHE A N 1
ATOM 879 C CA . PHE A 1 117 ? -13.057 -3.702 -1.511 1.00 89.81 117 PHE A CA 1
ATOM 880 C C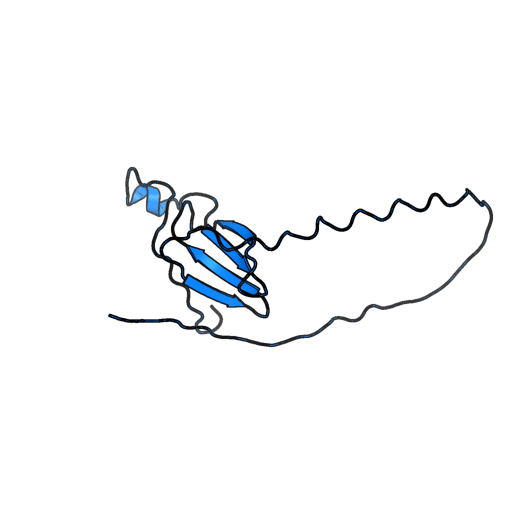 . PHE A 1 117 ? -14.476 -3.640 -2.069 1.00 89.81 117 PHE A C 1
ATOM 882 O O . PHE A 1 117 ? -15.324 -2.906 -1.550 1.00 89.81 117 PHE A O 1
ATOM 889 N N . PHE A 1 118 ? -14.744 -4.415 -3.111 1.00 92.25 118 PHE A N 1
ATOM 890 C CA . PHE A 1 118 ? -16.005 -4.452 -3.832 1.00 92.25 118 PHE A CA 1
ATOM 891 C C . PHE A 1 118 ? -16.351 -5.888 -4.242 1.00 92.25 118 PHE A C 1
ATOM 893 O O . PHE A 1 118 ? -15.545 -6.608 -4.823 1.00 92.25 118 PHE A O 1
ATOM 900 N N . ASN A 1 119 ? -17.579 -6.329 -3.951 1.00 93.19 119 ASN A N 1
ATOM 901 C CA . ASN A 1 119 ? -18.068 -7.670 -4.305 1.00 93.19 119 ASN A CA 1
ATOM 902 C C . ASN A 1 119 ? -17.149 -8.830 -3.870 1.00 93.19 119 ASN A C 1
ATOM 904 O O . ASN A 1 119 ? -17.011 -9.829 -4.576 1.00 93.19 119 ASN A O 1
ATOM 908 N N . GLY A 1 120 ? -16.541 -8.718 -2.686 1.00 89.12 120 GLY A N 1
ATOM 909 C CA . GLY A 1 120 ? -15.684 -9.777 -2.154 1.00 89.12 120 GLY A CA 1
ATOM 910 C C . GLY A 1 120 ? -14.232 -9.728 -2.633 1.00 89.12 120 GLY A C 1
ATOM 911 O O . GLY A 1 120 ? -13.518 -10.702 -2.401 1.00 89.12 120 GLY A O 1
ATOM 912 N N . LYS A 1 121 ? -13.813 -8.658 -3.318 1.00 82.19 121 LYS A N 1
ATOM 913 C CA . LYS A 1 121 ? -12.484 -8.508 -3.923 1.00 82.19 121 LYS A CA 1
ATOM 914 C C . LYS A 1 121 ? -11.930 -7.112 -3.719 1.00 82.19 121 LYS A C 1
ATOM 916 O O . LYS A 1 121 ? -12.751 -6.176 -3.647 1.00 82.19 121 LYS A O 1
#

Foldseek 3Di:
DDDDADEDEDDDDDDDDDDDDDDDDDDDDDDDDPPPDPPPDDPPQPQDADDDFAQWHWYDDHQKIWIWGWFQQTWIWIDRPNGRIDGPGHPDPDQDPVCCVVDPPDDSIDHNDDDDDDPRD

Secondary structure (DSSP, 8-state):
--------------PPPP----------------PPP--PPPP-----PPPP-SS-EEEEETTEEEEEESEET-EEEEESSSSS-EEEEES-SS--HHHHHHSTT--SEE-S------TT-